Protein AF-A0A7R9L925-F1 (afdb_monomer_lite)

Sequence (155 aa):
MRMCCRTGPPLPPLAHVMSVWTVFVYLVMNAVIDGSTSARLPDIYWNSSNPIFRIDNTDHIIDVNRGNVAYEYDQVNIVCPMYSKGTREDDIETFIIYNVSKEEYDSCRITNSATARTIAVCDKPFLNRYYTITFRPFTPQPGGLEFSGPVLMMK

pLDDT: mean 77.27, std 14.87, range [27.67, 94.19]

Radius of gyration: 23.78 Å; chains: 1; bounding box: 39×44×71 Å

Secondary structure (DSSP, 8-state):
-------------------HHHHHHHHHHHHS-------PPPPEE-STT-GGG-TTSSTTEEE-STTPPTT---EEEEEPP---TT--GGG---EEEEE--HHHHHHT--S-TTTPEEEEEE--TTS--EEEEE--SS-SSTT-----SSEEE--

Structure (mmCIF, N/CA/C/O backbone):
data_AF-A0A7R9L925-F1
#
_entry.id   AF-A0A7R9L925-F1
#
loop_
_atom_site.group_PDB
_atom_site.id
_atom_site.type_symbol
_atom_site.label_atom_id
_atom_site.label_alt_id
_atom_site.label_comp_id
_atom_site.label_asym_id
_atom_site.label_entity_id
_atom_site.label_seq_id
_atom_site.pdbx_PDB_ins_code
_atom_site.Cartn_x
_atom_site.Cartn_y
_atom_site.Cartn_z
_atom_site.occupancy
_atom_site.B_iso_or_equiv
_atom_site.auth_seq_id
_atom_site.auth_comp_id
_atom_site.auth_asym_id
_atom_site.auth_atom_id
_atom_site.pdbx_PDB_model_num
ATOM 1 N N . MET A 1 1 ? -5.059 -18.447 -16.605 1.00 30.66 1 MET A N 1
ATOM 2 C CA . MET A 1 1 ? -6.356 -18.846 -16.011 1.00 30.66 1 MET A CA 1
ATOM 3 C C . MET A 1 1 ? -7.154 -19.600 -17.071 1.00 30.66 1 MET A C 1
ATOM 5 O O . MET A 1 1 ? -7.140 -19.167 -18.215 1.00 30.66 1 MET A O 1
ATOM 9 N N . ARG A 1 2 ? -7.720 -20.773 -16.755 1.00 27.67 2 ARG A N 1
ATOM 10 C CA . ARG A 1 2 ? -8.377 -21.670 -17.730 1.00 27.67 2 ARG A CA 1
ATOM 11 C C . ARG A 1 2 ? -9.902 -21.534 -17.652 1.00 27.67 2 ARG A C 1
ATOM 13 O O . ARG A 1 2 ? -10.440 -21.608 -16.555 1.00 27.67 2 ARG A O 1
ATOM 20 N N . MET A 1 3 ? -10.572 -21.466 -18.805 1.00 27.98 3 MET A N 1
ATOM 21 C CA . MET A 1 3 ? -12.010 -21.737 -18.966 1.00 27.98 3 MET A CA 1
ATOM 22 C C . MET A 1 3 ? -12.289 -22.448 -20.308 1.00 27.98 3 MET A C 1
ATOM 24 O O . MET A 1 3 ? -11.639 -22.173 -21.312 1.00 27.98 3 MET A O 1
ATOM 28 N N . CYS A 1 4 ? -13.272 -23.355 -20.301 1.00 34.81 4 CYS A N 1
ATOM 29 C CA . CYS A 1 4 ? -13.921 -24.057 -21.430 1.00 34.81 4 CYS A CA 1
ATOM 30 C C . CYS A 1 4 ? -15.406 -24.275 -21.014 1.00 34.81 4 CYS A C 1
ATOM 32 O O . CYS A 1 4 ? -15.652 -24.288 -19.811 1.00 34.81 4 CYS A O 1
ATOM 34 N N . CYS A 1 5 ? -16.461 -24.465 -21.826 1.00 38.59 5 CYS A N 1
ATOM 35 C CA . CYS A 1 5 ? -16.698 -24.795 -23.248 1.00 38.59 5 CYS A CA 1
ATOM 36 C C . CYS A 1 5 ? -18.174 -24.396 -23.604 1.00 38.59 5 CYS A C 1
ATOM 38 O O . CYS A 1 5 ? -18.999 -24.352 -22.693 1.00 38.59 5 CYS A O 1
ATOM 40 N N . ARG A 1 6 ? -18.568 -24.043 -24.846 1.00 38.66 6 ARG A N 1
ATOM 41 C CA . ARG A 1 6 ? -19.178 -24.911 -25.902 1.00 38.66 6 ARG A CA 1
ATOM 42 C C . ARG A 1 6 ? -19.262 -24.137 -27.239 1.00 38.66 6 ARG A C 1
ATOM 44 O O . ARG A 1 6 ? -19.717 -23.001 -27.237 1.00 38.66 6 ARG A O 1
ATOM 51 N N . THR A 1 7 ? -18.652 -24.608 -28.333 1.00 45.25 7 THR A N 1
ATOM 52 C CA . THR A 1 7 ? -19.172 -25.421 -29.472 1.00 45.25 7 THR A CA 1
ATOM 53 C C . THR A 1 7 ? -20.344 -24.839 -30.284 1.00 45.25 7 THR A C 1
ATOM 55 O O . THR A 1 7 ? -21.496 -24.939 -29.867 1.00 45.25 7 THR A O 1
ATOM 58 N N . GLY A 1 8 ? -20.039 -24.378 -31.505 1.00 52.03 8 GLY A N 1
ATOM 59 C CA . GLY A 1 8 ? -20.957 -24.231 -32.645 1.00 52.03 8 GLY A CA 1
ATOM 60 C C . GLY A 1 8 ? -20.324 -24.841 -33.921 1.00 52.03 8 GLY A C 1
ATOM 61 O O . GLY A 1 8 ? -19.096 -24.924 -33.978 1.00 52.03 8 GLY A O 1
ATOM 62 N N . PRO A 1 9 ? -21.120 -25.337 -34.891 1.00 60.16 9 PRO A N 1
ATOM 63 C CA . PRO A 1 9 ? -20.674 -26.193 -36.004 1.00 60.16 9 PRO A CA 1
ATOM 64 C C . PRO A 1 9 ? -20.025 -25.429 -37.186 1.00 60.16 9 PRO A C 1
ATOM 66 O O . PRO A 1 9 ? -20.102 -24.201 -37.235 1.00 60.16 9 PRO A O 1
ATOM 69 N N . PRO A 1 10 ? -19.372 -26.144 -38.132 1.00 57.78 10 PRO A N 1
ATOM 70 C CA . PRO A 1 10 ? -18.418 -25.577 -39.083 1.00 57.78 10 PRO A CA 1
AT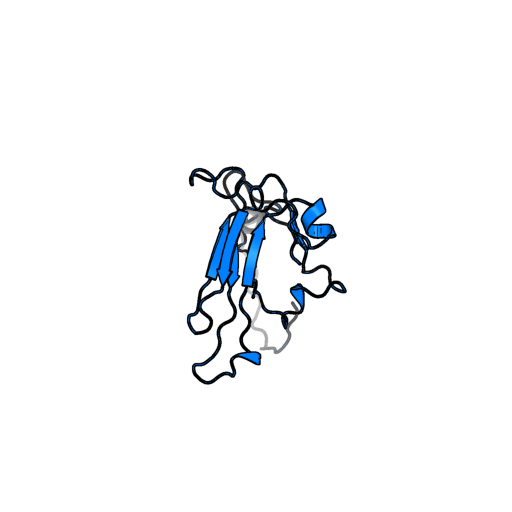OM 71 C C . PRO A 1 10 ? -19.082 -25.100 -40.383 1.00 57.78 10 PRO A C 1
ATOM 73 O O . PRO A 1 10 ? -20.044 -25.699 -40.862 1.00 57.78 10 PRO A O 1
ATOM 76 N N . LEU A 1 11 ? -18.514 -24.062 -40.996 1.00 52.12 11 LEU A N 1
ATOM 77 C CA . LEU A 1 11 ? -18.812 -23.620 -42.363 1.00 52.12 11 LEU A CA 1
ATOM 78 C C . LEU A 1 11 ? -17.507 -23.591 -43.194 1.00 52.12 11 LEU A C 1
ATOM 80 O O . LEU A 1 11 ? -16.423 -23.532 -42.612 1.00 52.12 11 LEU A O 1
ATOM 84 N N . PRO A 1 12 ? -17.603 -23.742 -44.529 1.00 54.75 12 PRO A N 1
ATOM 85 C CA . PRO A 1 12 ? -16.607 -24.412 -45.372 1.00 54.75 12 PRO A CA 1
ATOM 86 C C . PRO A 1 12 ? -15.330 -23.598 -45.646 1.00 54.75 12 PRO A C 1
ATOM 88 O O . PRO A 1 12 ? -15.308 -22.382 -45.448 1.00 54.75 12 PRO A O 1
ATOM 91 N N . PRO A 1 13 ? -14.258 -24.255 -46.138 1.00 49.44 13 PRO A N 1
ATOM 92 C CA . PRO A 1 13 ? -12.956 -23.635 -46.310 1.00 49.44 13 PRO A CA 1
ATOM 93 C C . PRO A 1 13 ? -12.914 -22.841 -47.618 1.00 49.44 13 PRO A C 1
ATOM 95 O O . PRO A 1 13 ? -12.964 -23.412 -48.704 1.00 49.44 13 PRO A O 1
ATOM 98 N N . LEU A 1 14 ? -12.751 -21.523 -47.526 1.00 51.59 14 LEU A N 1
ATOM 99 C CA . LEU A 1 14 ? -12.213 -20.721 -48.626 1.00 51.59 14 LEU A CA 1
ATOM 100 C C . LEU A 1 14 ? -10.725 -20.465 -48.362 1.00 51.59 14 LEU A C 1
ATOM 102 O O . LEU A 1 14 ? -10.307 -19.407 -47.905 1.00 51.59 14 LEU A O 1
ATOM 106 N N . ALA A 1 15 ? -9.927 -21.493 -48.633 1.00 48.19 15 ALA A N 1
ATOM 107 C CA . ALA A 1 15 ? -8.529 -21.347 -49.025 1.00 48.19 15 ALA A CA 1
ATOM 108 C C . ALA A 1 15 ? -8.468 -20.684 -50.413 1.00 48.19 15 ALA A C 1
ATOM 110 O O . ALA A 1 15 ? -9.271 -21.023 -51.272 1.00 48.19 15 ALA A O 1
ATOM 111 N N . HIS A 1 16 ? -7.539 -19.819 -50.801 1.00 56.69 16 HIS A N 1
ATOM 112 C CA . HIS A 1 16 ? -6.475 -19.053 -50.162 1.00 56.69 16 HIS A CA 1
ATOM 113 C C . HIS A 1 16 ? -5.980 -18.121 -51.278 1.00 56.69 16 HIS A C 1
ATOM 115 O O . HIS A 1 16 ? -5.634 -18.630 -52.336 1.00 56.69 16 HIS A O 1
ATOM 121 N N . VAL A 1 17 ? -5.836 -16.816 -51.043 1.00 53.19 17 VAL A N 1
ATOM 122 C CA . VAL A 1 17 ? -4.677 -16.073 -51.581 1.00 53.19 17 VAL A CA 1
ATOM 123 C C . VAL A 1 17 ? -4.263 -15.036 -50.539 1.00 53.19 17 VAL A C 1
ATOM 125 O O . VAL A 1 17 ? -4.282 -13.829 -50.761 1.00 53.19 17 VAL A O 1
ATOM 128 N N . MET A 1 18 ? -3.912 -15.516 -49.348 1.00 57.06 18 MET A N 1
ATOM 129 C CA . MET A 1 18 ? -3.178 -14.686 -48.401 1.00 57.06 18 MET A CA 1
ATOM 130 C C . MET A 1 18 ? -1.733 -14.691 -48.877 1.00 57.06 18 MET A C 1
ATOM 132 O O . MET A 1 18 ? -0.989 -15.637 -48.631 1.00 57.06 18 MET A O 1
ATOM 136 N N . SER A 1 19 ? -1.388 -13.664 -49.658 1.00 69.25 19 SER A N 1
ATOM 137 C CA . SER A 1 19 ? -0.021 -13.357 -50.077 1.00 69.25 19 SER A CA 1
ATOM 138 C C . SER A 1 19 ? 0.942 -13.629 -48.921 1.00 69.25 19 SER A C 1
ATOM 140 O O . SER A 1 19 ? 0.657 -13.240 -47.786 1.00 69.25 19 SER A O 1
ATOM 142 N N . VAL A 1 20 ? 2.089 -14.259 -49.193 1.00 69.94 20 VAL A N 1
ATOM 143 C CA . VAL A 1 20 ? 3.165 -14.477 -48.205 1.00 69.94 20 VAL A CA 1
ATOM 144 C C . VAL A 1 20 ? 3.473 -13.182 -47.446 1.00 69.94 20 VAL A C 1
ATOM 146 O O . VAL A 1 20 ? 3.775 -13.218 -46.261 1.00 69.94 20 VAL A O 1
ATOM 149 N N . TRP A 1 21 ? 3.278 -12.032 -48.098 1.00 68.44 21 TRP A N 1
ATOM 150 C CA . TRP A 1 21 ? 3.390 -10.703 -47.511 1.00 68.44 21 TRP A CA 1
ATOM 151 C C . TRP A 1 21 ? 2.368 -10.426 -46.402 1.00 68.44 21 TRP A C 1
ATOM 153 O O . TRP A 1 21 ? 2.731 -9.893 -45.366 1.00 68.44 21 TRP A O 1
ATOM 163 N N . THR A 1 22 ? 1.107 -10.831 -46.561 1.00 73.19 22 THR A N 1
ATOM 164 C CA . THR A 1 22 ? 0.081 -10.686 -45.510 1.00 73.19 22 THR A CA 1
ATOM 165 C C . THR A 1 22 ? 0.356 -11.584 -44.308 1.00 73.19 22 THR A C 1
ATOM 167 O O . THR A 1 22 ? 0.199 -11.139 -43.177 1.00 73.19 22 THR A O 1
ATOM 170 N N . VAL A 1 23 ? 0.835 -12.812 -44.535 1.00 75.81 23 VAL A N 1
ATOM 171 C CA . VAL A 1 23 ? 1.238 -13.724 -43.453 1.00 75.81 23 VAL A CA 1
ATOM 172 C C . VAL A 1 23 ? 2.493 -13.201 -42.756 1.00 75.81 23 VAL A C 1
ATOM 174 O O . VAL A 1 23 ? 2.555 -13.202 -41.534 1.00 75.81 23 VAL A O 1
ATOM 177 N N . PHE A 1 24 ? 3.463 -12.689 -43.515 1.00 75.62 24 PHE A N 1
ATOM 178 C CA . PHE A 1 24 ? 4.683 -12.095 -42.981 1.00 75.62 24 PHE A CA 1
ATOM 179 C C . PHE A 1 24 ? 4.388 -10.826 -42.176 1.00 75.62 24 PHE A C 1
ATOM 181 O O . PHE A 1 24 ? 4.837 -10.716 -41.045 1.00 75.62 24 PHE A O 1
ATOM 188 N N . VAL A 1 25 ? 3.569 -9.908 -42.697 1.00 77.44 25 VAL A N 1
ATOM 189 C CA . VAL A 1 25 ? 3.139 -8.701 -41.973 1.00 77.44 25 VAL A CA 1
ATOM 190 C C . VAL A 1 25 ? 2.354 -9.070 -40.718 1.00 77.44 25 VAL A C 1
ATOM 192 O O . VAL A 1 25 ? 2.588 -8.471 -39.675 1.00 77.44 25 VAL A O 1
ATOM 195 N N . TYR A 1 26 ? 1.482 -10.080 -40.775 1.00 75.25 26 TYR A N 1
ATOM 196 C CA . TYR A 1 26 ? 0.759 -10.563 -39.599 1.00 75.25 26 TYR A CA 1
ATOM 197 C C . TYR A 1 26 ? 1.703 -11.178 -38.553 1.00 75.25 26 TYR A C 1
ATOM 199 O O . TYR A 1 26 ? 1.572 -10.895 -37.365 1.00 75.25 26 TYR A O 1
ATOM 207 N N . LEU A 1 27 ? 2.692 -11.974 -38.971 1.00 71.12 27 LEU A N 1
ATOM 208 C CA . LEU A 1 27 ? 3.713 -12.537 -38.079 1.00 71.12 27 LEU A CA 1
ATOM 209 C C . LEU A 1 27 ? 4.597 -11.445 -37.460 1.00 71.12 27 LEU A C 1
ATOM 211 O O . LEU A 1 27 ? 4.869 -11.497 -36.265 1.00 71.12 27 LEU A O 1
ATOM 215 N N . VAL A 1 28 ? 4.984 -10.430 -38.237 1.00 71.88 28 VAL A N 1
ATOM 216 C CA . VAL A 1 28 ? 5.758 -9.281 -37.749 1.00 71.88 28 VAL A CA 1
ATOM 217 C C . VAL A 1 28 ? 4.923 -8.429 -36.787 1.00 71.88 28 VAL A C 1
ATOM 219 O O . VAL A 1 28 ? 5.425 -8.069 -35.732 1.00 71.88 28 VAL A O 1
ATOM 222 N N . MET A 1 29 ? 3.641 -8.166 -37.071 1.00 64.88 29 MET A N 1
ATOM 223 C CA . MET A 1 29 ? 2.759 -7.436 -36.145 1.00 64.88 29 MET A CA 1
ATOM 224 C C . MET A 1 29 ? 2.601 -8.157 -34.802 1.00 64.88 29 MET A C 1
ATOM 226 O O . MET A 1 29 ? 2.657 -7.503 -33.768 1.00 64.88 29 MET A O 1
ATOM 230 N N . ASN A 1 30 ? 2.448 -9.488 -34.797 1.00 64.50 30 ASN A N 1
ATOM 231 C CA . ASN A 1 30 ? 2.364 -10.259 -33.549 1.00 64.50 30 ASN A CA 1
ATOM 232 C C . ASN A 1 30 ? 3.707 -10.336 -32.801 1.00 64.50 30 ASN A C 1
ATOM 234 O O . ASN A 1 30 ? 3.704 -10.472 -31.583 1.00 64.50 30 ASN A O 1
ATOM 238 N N . ALA A 1 31 ? 4.841 -10.225 -33.499 1.00 61.25 31 ALA A N 1
ATOM 239 C CA . ALA A 1 31 ? 6.168 -10.191 -32.880 1.00 61.25 31 ALA A CA 1
ATOM 240 C C . ALA A 1 31 ? 6.541 -8.818 -32.284 1.00 61.25 31 ALA A C 1
ATOM 242 O O . ALA A 1 31 ? 7.527 -8.724 -31.564 1.00 61.25 31 ALA A O 1
ATOM 243 N N . VAL A 1 32 ? 5.783 -7.754 -32.586 1.00 56.47 32 VAL A N 1
ATOM 244 C CA . VAL A 1 32 ? 6.064 -6.374 -32.135 1.00 56.47 32 VAL A CA 1
ATOM 245 C C . VAL A 1 32 ? 5.266 -5.988 -30.878 1.00 56.47 32 VAL A C 1
ATOM 247 O O . VAL A 1 32 ? 5.513 -4.937 -30.294 1.00 56.47 32 VAL A O 1
ATOM 250 N N . ILE A 1 33 ? 4.350 -6.835 -30.398 1.00 55.34 33 ILE A N 1
ATOM 251 C CA . ILE A 1 33 ? 3.612 -6.587 -29.149 1.00 55.34 33 ILE A CA 1
ATOM 252 C C . ILE A 1 33 ? 4.369 -7.200 -27.961 1.00 55.34 33 ILE A C 1
ATOM 254 O O . ILE A 1 33 ? 3.837 -8.042 -27.244 1.00 55.34 33 ILE A O 1
ATOM 258 N N . ASP A 1 34 ? 5.608 -6.766 -27.729 1.00 55.00 34 ASP A N 1
ATOM 259 C CA . ASP A 1 34 ? 6.149 -6.769 -26.366 1.00 55.00 34 ASP A CA 1
ATOM 260 C C . ASP A 1 34 ? 5.649 -5.481 -25.714 1.00 55.00 34 ASP A C 1
ATOM 262 O O . ASP A 1 34 ? 6.268 -4.418 -25.765 1.00 55.00 34 ASP A O 1
ATOM 266 N N . GLY A 1 35 ? 4.420 -5.553 -25.205 1.00 52.03 35 GLY A N 1
ATOM 267 C CA . GLY A 1 35 ? 3.839 -4.473 -24.430 1.00 52.03 35 GLY A CA 1
ATOM 268 C C . GLY A 1 35 ? 4.596 -4.355 -23.116 1.00 52.03 35 GLY A C 1
ATOM 269 O O . GLY A 1 35 ? 4.357 -5.142 -22.203 1.00 52.03 35 GLY A O 1
ATOM 270 N N . SER A 1 36 ? 5.470 -3.356 -22.996 1.00 56.56 36 SER A N 1
ATOM 271 C CA . SER A 1 36 ? 5.870 -2.823 -21.698 1.00 56.56 36 SER A CA 1
ATOM 272 C C . SER A 1 36 ? 4.629 -2.200 -21.065 1.00 56.56 36 SER A C 1
ATOM 274 O O . SER A 1 36 ? 4.297 -1.035 -21.275 1.00 56.56 36 SER A O 1
ATOM 276 N N . THR A 1 37 ? 3.853 -3.022 -20.369 1.00 55.34 37 THR A N 1
ATOM 277 C CA . THR A 1 37 ? 2.800 -2.522 -19.503 1.00 55.34 37 THR A CA 1
ATOM 278 C C . THR A 1 37 ? 3.476 -2.103 -18.212 1.00 55.34 37 THR A C 1
ATOM 280 O O . THR A 1 37 ? 3.832 -2.976 -17.423 1.00 55.34 37 THR A O 1
ATOM 283 N N . SER A 1 38 ? 3.622 -0.796 -17.974 1.00 56.19 38 SER A N 1
ATOM 284 C CA . SER A 1 38 ? 3.682 -0.279 -16.605 1.00 56.19 38 SER A CA 1
ATOM 285 C C . SER A 1 38 ? 2.462 -0.841 -15.873 1.00 56.19 38 SER A C 1
ATOM 287 O O . SER A 1 38 ? 1.318 -0.425 -16.089 1.00 56.19 38 SER A O 1
ATOM 289 N N . ALA A 1 39 ? 2.689 -1.910 -15.119 1.00 62.03 39 ALA A N 1
ATOM 290 C CA . ALA A 1 39 ? 1.630 -2.669 -14.499 1.00 62.03 39 ALA A CA 1
ATOM 291 C C . ALA A 1 39 ? 1.301 -1.972 -13.184 1.00 62.03 39 ALA A C 1
ATOM 293 O O . ALA A 1 39 ? 2.118 -1.907 -12.268 1.00 62.03 39 ALA A O 1
ATOM 294 N N . ARG A 1 40 ? 0.083 -1.433 -13.068 1.00 70.88 40 ARG A N 1
ATOM 295 C CA . ARG A 1 40 ? -0.428 -1.083 -11.741 1.00 70.88 40 ARG A CA 1
ATOM 296 C C . ARG A 1 40 ? -0.452 -2.352 -10.902 1.00 70.88 40 ARG A C 1
ATOM 298 O O . ARG A 1 40 ? -1.077 -3.339 -11.291 1.00 70.88 40 ARG A O 1
ATOM 305 N N . LEU A 1 41 ? 0.226 -2.300 -9.764 1.00 85.00 41 LEU A N 1
ATOM 306 C CA . LEU A 1 41 ? 0.200 -3.375 -8.789 1.00 85.00 41 LEU A CA 1
ATOM 307 C C . LEU A 1 41 ? -1.204 -3.456 -8.173 1.00 85.00 41 LEU A C 1
ATOM 309 O O . LEU A 1 41 ? -1.912 -2.443 -8.128 1.00 85.00 41 LEU A O 1
ATOM 313 N N . PRO A 1 42 ? -1.632 -4.648 -7.724 1.00 87.25 42 PRO A N 1
ATOM 314 C CA . PRO A 1 42 ? -2.928 -4.810 -7.081 1.00 87.25 42 PRO A CA 1
ATOM 315 C C . PRO A 1 42 ? -3.033 -3.944 -5.823 1.00 87.25 42 PRO A C 1
ATOM 317 O O . PRO A 1 42 ? -2.051 -3.731 -5.111 1.00 87.25 42 PRO A O 1
ATOM 320 N N . ASP A 1 43 ? -4.244 -3.468 -5.543 1.00 91.12 43 ASP A N 1
ATOM 321 C CA . ASP A 1 43 ? -4.519 -2.670 -4.351 1.00 91.12 43 ASP A CA 1
ATOM 322 C C . ASP A 1 43 ? -4.313 -3.505 -3.075 1.00 91.12 43 ASP A C 1
ATOM 324 O O . ASP A 1 43 ? -4.767 -4.647 -2.966 1.00 91.12 43 ASP A O 1
ATOM 328 N N . ILE A 1 44 ? -3.643 -2.912 -2.088 1.00 91.62 44 ILE A N 1
ATOM 329 C CA . ILE A 1 44 ? -3.300 -3.547 -0.817 1.00 91.62 44 ILE A CA 1
ATOM 330 C C . ILE A 1 44 ? -4.269 -3.060 0.251 1.00 91.62 44 ILE A C 1
ATOM 332 O O . ILE A 1 44 ? -4.243 -1.897 0.655 1.00 91.62 44 ILE A O 1
ATOM 336 N N . TYR A 1 45 ? -5.108 -3.964 0.745 1.00 92.38 45 TYR A N 1
ATOM 337 C CA . TYR A 1 45 ? -6.029 -3.669 1.838 1.00 92.38 45 TYR A CA 1
ATOM 338 C C . TYR A 1 45 ? -5.327 -3.837 3.183 1.00 92.38 45 TYR A C 1
ATOM 340 O O . TYR A 1 45 ? -4.989 -4.956 3.568 1.00 92.38 45 TYR A O 1
ATOM 348 N N . TRP A 1 46 ? -5.144 -2.742 3.917 1.00 90.81 46 TRP A N 1
ATOM 349 C CA . TRP A 1 46 ? -4.427 -2.735 5.190 1.00 90.81 46 TRP A CA 1
ATOM 350 C C . TRP A 1 46 ? -5.357 -3.081 6.362 1.00 90.81 46 TRP A C 1
ATOM 352 O O . TRP A 1 46 ? -5.840 -2.204 7.072 1.00 90.81 46 TRP A O 1
ATOM 362 N N . ASN A 1 47 ? -5.662 -4.367 6.525 1.00 88.56 47 ASN A N 1
ATOM 363 C CA . ASN A 1 47 ? -6.488 -4.888 7.619 1.00 88.56 47 ASN A CA 1
ATOM 364 C C . ASN A 1 47 ? -5.908 -6.200 8.159 1.00 88.56 47 ASN A C 1
ATOM 366 O O . ASN A 1 47 ? -5.293 -6.953 7.401 1.00 88.56 47 ASN A O 1
ATOM 370 N N . SER A 1 48 ? -6.145 -6.495 9.440 1.00 87.06 48 SER A N 1
ATOM 371 C CA . SER A 1 48 ? -5.599 -7.700 10.094 1.00 87.06 48 SER A CA 1
ATOM 372 C C . SER A 1 48 ? -6.130 -9.013 9.505 1.00 87.06 48 SER A C 1
ATOM 374 O O . SER A 1 48 ? -5.481 -10.056 9.579 1.00 87.06 48 SER A O 1
ATOM 376 N N . SER A 1 49 ? -7.316 -8.962 8.895 1.00 87.06 49 SER A N 1
ATOM 377 C CA . SER A 1 49 ? -7.983 -10.115 8.291 1.00 87.06 49 SER A CA 1
ATOM 378 C C . SER A 1 49 ? -7.453 -10.454 6.893 1.00 87.06 49 SER A C 1
ATOM 380 O O . SER A 1 49 ? -7.816 -11.496 6.342 1.00 87.06 49 SER A O 1
ATOM 382 N N . ASN A 1 50 ? -6.596 -9.611 6.304 1.00 86.56 50 ASN A N 1
ATOM 383 C CA . ASN A 1 50 ? -6.067 -9.824 4.965 1.00 86.56 50 ASN A CA 1
ATOM 384 C C . ASN A 1 50 ? -4.996 -10.931 4.982 1.00 86.56 50 ASN A C 1
ATOM 386 O O . ASN A 1 50 ? -3.990 -10.794 5.684 1.00 86.56 50 ASN A O 1
ATOM 390 N N . PRO A 1 51 ? -5.154 -12.013 4.192 1.00 85.50 51 PRO A N 1
ATOM 391 C CA . PRO A 1 51 ? -4.184 -13.102 4.152 1.00 85.50 51 PRO A CA 1
ATOM 392 C C . PRO A 1 51 ? -2.790 -12.677 3.672 1.00 85.50 51 PRO A C 1
ATOM 394 O O . PRO A 1 51 ? -1.834 -13.376 3.992 1.00 85.50 51 PRO A O 1
ATOM 397 N N . ILE A 1 52 ? -2.653 -11.538 2.976 1.00 84.31 52 ILE A N 1
ATOM 398 C CA . ILE A 1 52 ? -1.356 -11.033 2.496 1.00 84.31 52 ILE A CA 1
ATOM 399 C C . ILE A 1 52 ? -0.336 -10.861 3.628 1.00 84.31 52 ILE A C 1
ATOM 401 O O . ILE A 1 52 ? 0.848 -11.080 3.414 1.00 84.31 52 ILE A O 1
ATOM 405 N N . PHE A 1 53 ? -0.791 -10.513 4.837 1.00 82.50 53 PHE A N 1
ATOM 406 C CA . PHE A 1 53 ? 0.074 -10.280 5.997 1.00 82.50 53 PHE A CA 1
ATOM 407 C C . PHE A 1 53 ? 0.379 -11.553 6.788 1.00 82.50 53 PHE A C 1
ATOM 409 O O . PHE A 1 53 ? 1.057 -11.504 7.816 1.00 82.50 53 PHE A O 1
ATOM 416 N N . ARG A 1 54 ? -0.121 -12.712 6.350 1.00 81.81 54 ARG A N 1
ATOM 417 C CA . ARG A 1 54 ? 0.208 -13.965 7.016 1.00 81.81 54 ARG A CA 1
ATOM 418 C C . ARG A 1 54 ? 1.596 -14.438 6.582 1.00 81.81 54 ARG A C 1
ATOM 420 O O . ARG A 1 54 ? 1.884 -14.590 5.399 1.00 81.81 54 ARG A O 1
ATOM 427 N N . ILE A 1 55 ? 2.447 -14.690 7.575 1.00 75.00 55 ILE A N 1
ATOM 428 C CA . ILE A 1 55 ? 3.869 -15.041 7.409 1.00 75.00 55 ILE A CA 1
ATOM 429 C C . ILE A 1 55 ? 4.055 -16.419 6.740 1.00 75.00 55 ILE A C 1
ATOM 431 O O . ILE A 1 55 ? 5.130 -16.727 6.232 1.00 75.00 55 ILE A O 1
ATOM 435 N N . ASP A 1 56 ? 3.018 -17.260 6.724 1.00 76.50 56 ASP A N 1
ATOM 436 C CA . ASP A 1 56 ? 3.009 -18.547 6.019 1.00 76.50 56 ASP A CA 1
ATOM 437 C C . ASP A 1 56 ? 2.977 -18.398 4.487 1.00 76.50 56 ASP A C 1
ATOM 439 O O . ASP A 1 56 ? 3.324 -19.346 3.783 1.00 76.50 56 ASP A O 1
ATOM 443 N N . ASN A 1 57 ? 2.611 -17.219 3.971 1.00 76.75 57 ASN A N 1
ATOM 444 C CA . ASN A 1 57 ? 2.575 -16.914 2.543 1.00 76.75 57 ASN A CA 1
ATOM 445 C C . ASN A 1 57 ? 3.674 -15.916 2.153 1.00 76.75 57 ASN A C 1
ATOM 447 O O . ASN A 1 57 ? 4.127 -15.115 2.965 1.00 76.75 57 ASN A O 1
ATOM 451 N N . THR A 1 58 ? 4.086 -15.926 0.884 1.00 79.31 58 THR A N 1
ATOM 452 C CA . THR A 1 58 ? 5.097 -15.001 0.333 1.00 79.31 58 THR A CA 1
ATOM 453 C C . THR A 1 58 ? 4.519 -13.668 -0.144 1.00 79.31 58 THR A C 1
ATOM 455 O O . THR A 1 58 ? 5.264 -12.817 -0.618 1.00 79.31 58 THR A O 1
ATOM 458 N N . ASP A 1 59 ? 3.206 -13.467 -0.021 1.00 79.25 59 ASP A N 1
ATOM 459 C CA . ASP A 1 59 ? 2.498 -12.338 -0.641 1.00 79.25 59 ASP A CA 1
ATOM 460 C C . ASP A 1 59 ? 2.759 -10.990 0.061 1.00 79.25 59 ASP A C 1
ATOM 462 O O . ASP A 1 59 ? 2.515 -9.931 -0.514 1.00 79.25 59 ASP A O 1
ATOM 466 N N . HIS A 1 60 ? 3.321 -11.008 1.275 1.00 80.81 60 HIS A N 1
ATOM 467 C CA . HIS A 1 60 ? 3.810 -9.815 1.978 1.00 80.81 60 HIS A CA 1
ATOM 468 C C . HIS A 1 60 ? 5.087 -9.216 1.353 1.00 80.81 60 HIS A C 1
ATOM 470 O O . HIS A 1 60 ? 5.541 -8.147 1.777 1.00 80.81 60 HIS A O 1
ATOM 476 N N . ILE A 1 61 ? 5.673 -9.894 0.359 1.00 84.69 61 ILE A N 1
ATOM 477 C CA . ILE A 1 61 ? 6.834 -9.451 -0.409 1.00 84.69 61 ILE A CA 1
ATOM 478 C C . ILE A 1 61 ? 6.383 -9.229 -1.852 1.00 84.69 61 ILE A C 1
ATOM 480 O O . ILE A 1 61 ? 5.986 -10.164 -2.543 1.00 84.69 61 ILE A O 1
ATOM 484 N N . ILE A 1 62 ? 6.466 -7.985 -2.318 1.00 85.69 62 ILE A N 1
ATOM 485 C CA . ILE A 1 62 ? 6.092 -7.610 -3.682 1.00 85.69 62 ILE A CA 1
ATOM 486 C C . ILE A 1 62 ? 7.325 -7.102 -4.408 1.00 85.69 62 ILE A C 1
ATOM 488 O O . ILE A 1 62 ? 7.968 -6.139 -3.988 1.00 85.69 62 ILE A O 1
ATOM 492 N N . ASP A 1 63 ? 7.636 -7.734 -5.529 1.00 85.69 63 ASP A N 1
ATOM 493 C CA . ASP A 1 63 ? 8.647 -7.231 -6.441 1.00 85.69 63 ASP A CA 1
ATOM 494 C C . ASP A 1 63 ? 8.091 -6.093 -7.294 1.00 85.69 63 ASP A C 1
ATOM 496 O O . ASP A 1 63 ? 7.033 -6.221 -7.909 1.00 85.69 63 ASP A O 1
ATOM 500 N N . VAL A 1 64 ? 8.831 -4.991 -7.349 1.00 85.94 64 VAL A N 1
ATOM 501 C CA . VAL A 1 64 ? 8.433 -3.753 -8.020 1.00 85.94 64 VAL A CA 1
ATOM 502 C C . VAL A 1 64 ? 9.399 -3.411 -9.148 1.00 85.94 64 VAL A C 1
ATOM 504 O O . VAL A 1 64 ? 10.586 -3.739 -9.103 1.00 85.94 64 VAL A O 1
ATOM 507 N N . ASN A 1 65 ? 8.887 -2.719 -10.161 1.00 81.38 65 ASN A N 1
ATOM 508 C CA . ASN A 1 65 ? 9.597 -2.295 -11.364 1.00 81.38 65 ASN A CA 1
ATOM 509 C C . ASN A 1 65 ? 10.222 -3.463 -12.155 1.00 81.38 65 ASN A C 1
ATOM 511 O O . ASN A 1 65 ? 11.290 -3.320 -12.759 1.00 81.38 65 ASN A O 1
ATOM 515 N N . ARG A 1 66 ? 9.583 -4.643 -12.161 1.00 78.38 66 ARG A N 1
ATOM 516 C CA . ARG A 1 66 ? 10.077 -5.818 -12.900 1.00 78.38 66 ARG A CA 1
ATOM 517 C C . ARG A 1 66 ? 9.800 -5.685 -14.398 1.00 78.38 66 ARG A C 1
ATOM 519 O O . ARG A 1 66 ? 8.705 -5.981 -14.857 1.00 78.38 66 ARG A O 1
ATOM 526 N N . GLY A 1 67 ? 10.835 -5.332 -15.161 1.00 71.62 67 GLY A N 1
ATOM 527 C CA . GLY A 1 67 ? 10.759 -5.264 -16.626 1.00 71.62 67 GLY A CA 1
ATOM 528 C C . GLY A 1 67 ? 10.215 -3.943 -17.171 1.00 71.62 67 GLY A C 1
ATOM 529 O O . GLY A 1 67 ? 9.920 -3.857 -18.360 1.00 71.62 67 GLY A O 1
ATOM 530 N N . ASN A 1 68 ? 10.117 -2.914 -16.327 1.00 75.81 68 ASN A N 1
ATOM 531 C CA . ASN A 1 68 ? 9.717 -1.581 -16.759 1.00 75.81 68 ASN A CA 1
ATOM 532 C C . ASN A 1 68 ? 10.813 -0.927 -17.607 1.00 75.81 68 ASN A C 1
ATOM 534 O O . ASN A 1 68 ? 12.011 -1.094 -17.352 1.00 75.81 68 ASN A O 1
ATOM 538 N N . VAL A 1 69 ? 10.401 -0.139 -18.598 1.00 76.06 69 VAL A N 1
ATOM 539 C CA . VAL A 1 69 ? 11.318 0.723 -19.351 1.00 76.06 69 VAL A CA 1
ATOM 540 C C . VAL A 1 69 ? 11.752 1.918 -18.497 1.00 76.06 69 VAL A C 1
ATOM 542 O O . VAL A 1 69 ? 11.124 2.264 -17.494 1.00 76.06 69 VAL A O 1
ATOM 545 N N . ALA A 1 70 ? 12.845 2.576 -18.891 1.00 69.81 70 ALA A N 1
ATOM 546 C CA . ALA A 1 70 ? 13.277 3.804 -18.231 1.00 69.81 70 ALA A CA 1
ATOM 547 C C . ALA A 1 70 ? 12.117 4.819 -18.186 1.00 69.81 70 ALA A C 1
ATOM 549 O O . ALA A 1 70 ? 11.446 5.029 -19.194 1.00 69.81 70 ALA A O 1
ATOM 550 N N . TYR A 1 71 ? 11.912 5.452 -17.025 1.00 74.19 71 TYR A N 1
ATOM 551 C CA . TYR A 1 71 ? 10.827 6.406 -16.732 1.00 74.19 71 TYR A CA 1
ATOM 552 C C . TYR A 1 71 ? 9.421 5.817 -16.518 1.00 74.19 71 TYR A C 1
ATOM 554 O O . TYR A 1 71 ? 8.506 6.584 -16.213 1.00 74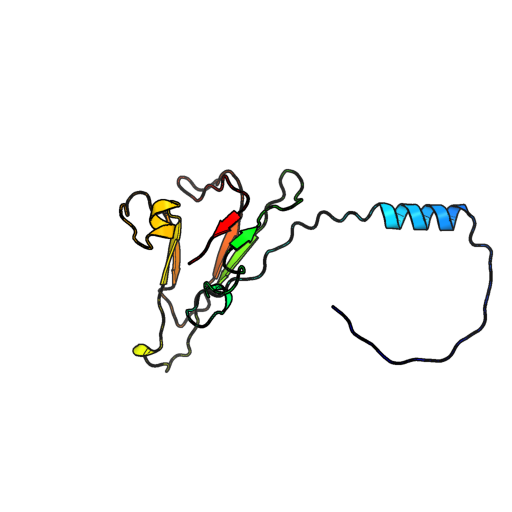.19 71 TYR A O 1
ATOM 562 N N . GLU A 1 72 ? 9.246 4.494 -16.576 1.00 81.75 72 GLU A N 1
ATOM 563 C CA . GLU A 1 72 ? 8.031 3.823 -16.102 1.00 81.75 72 GLU A CA 1
ATOM 564 C C . GLU A 1 72 ? 8.227 3.279 -14.686 1.00 81.75 72 GLU A C 1
ATOM 566 O O . GLU A 1 72 ? 9.155 2.520 -14.404 1.00 81.75 72 GLU A O 1
ATOM 571 N N . TYR A 1 73 ? 7.335 3.673 -13.780 1.00 86.06 73 TYR A N 1
ATOM 572 C CA . TYR A 1 73 ? 7.394 3.287 -12.374 1.00 86.06 73 TYR A CA 1
ATOM 573 C C . TYR A 1 73 ? 6.090 2.632 -11.963 1.00 86.06 73 TYR A C 1
ATOM 575 O O . TYR A 1 73 ? 5.010 3.157 -12.249 1.00 86.06 73 TYR A O 1
ATOM 583 N N . ASP A 1 74 ? 6.198 1.532 -11.232 1.00 88.12 74 ASP A N 1
ATOM 584 C CA . ASP A 1 74 ? 5.032 0.867 -10.682 1.00 88.12 74 ASP A CA 1
ATOM 585 C C . ASP A 1 74 ? 4.376 1.734 -9.610 1.00 88.12 74 ASP A C 1
ATOM 587 O O . ASP A 1 74 ? 5.007 2.543 -8.911 1.00 88.12 74 ASP A O 1
ATOM 591 N N . GLN A 1 75 ? 3.068 1.556 -9.489 1.00 88.38 75 GLN A N 1
ATOM 592 C CA . GLN A 1 75 ? 2.251 2.221 -8.491 1.00 88.38 75 GLN A CA 1
ATOM 593 C C . GLN A 1 75 ? 1.416 1.192 -7.755 1.00 88.38 75 GLN A C 1
ATOM 595 O O . GLN A 1 75 ? 0.918 0.245 -8.364 1.00 88.38 75 GLN A O 1
ATOM 600 N N . VAL A 1 76 ? 1.233 1.422 -6.459 1.00 90.81 76 VAL A N 1
ATOM 601 C CA . VAL A 1 76 ? 0.371 0.611 -5.603 1.00 90.81 76 VAL A CA 1
ATOM 602 C C . VAL A 1 76 ? -0.506 1.512 -4.746 1.00 90.81 76 VAL A C 1
ATOM 604 O O . VAL A 1 76 ? -0.058 2.567 -4.290 1.00 90.81 76 VAL A O 1
ATOM 607 N N . ASN A 1 77 ? -1.754 1.107 -4.520 1.00 92.31 77 ASN A N 1
ATOM 608 C CA . ASN A 1 77 ? -2.640 1.793 -3.589 1.00 92.31 77 ASN A CA 1
ATOM 609 C C . ASN A 1 77 ? -2.708 1.022 -2.275 1.00 92.31 77 ASN A C 1
ATOM 611 O O . ASN A 1 77 ? -3.015 -0.166 -2.264 1.00 92.31 77 ASN A O 1
ATOM 615 N N . ILE A 1 78 ? -2.475 1.717 -1.167 1.00 92.75 78 ILE A N 1
ATOM 616 C CA . ILE A 1 78 ? -2.756 1.217 0.175 1.00 92.75 78 ILE A CA 1
ATOM 617 C C . ILE A 1 78 ? -4.140 1.711 0.572 1.00 92.75 78 ILE A C 1
ATOM 619 O O . ILE A 1 78 ? -4.356 2.918 0.686 1.00 92.75 78 ILE A O 1
ATOM 623 N N . VAL A 1 79 ? -5.071 0.791 0.790 1.00 93.75 79 VAL A N 1
ATOM 624 C CA . VAL A 1 79 ? -6.462 1.075 1.147 1.00 93.75 79 VAL A CA 1
ATOM 625 C C . VAL A 1 79 ? -6.641 0.886 2.652 1.00 93.75 79 VAL A C 1
ATOM 627 O O . VAL A 1 79 ? -6.387 -0.197 3.180 1.00 93.75 79 VAL A O 1
ATOM 630 N N . CYS A 1 80 ? -7.077 1.942 3.343 1.00 94.19 80 CYS A N 1
ATOM 631 C CA . CYS A 1 80 ? -7.397 1.886 4.768 1.00 94.19 80 CYS A CA 1
ATOM 632 C C . CYS A 1 80 ? -8.685 1.076 5.015 1.00 94.19 80 CYS A C 1
ATOM 634 O O . CYS A 1 80 ? -9.570 1.054 4.154 1.00 94.19 80 CYS A O 1
ATOM 636 N N . PRO A 1 81 ? -8.839 0.451 6.196 1.00 93.25 81 PRO A N 1
ATOM 637 C CA . PRO A 1 81 ? -10.057 -0.271 6.534 1.00 93.25 81 PRO A CA 1
ATOM 638 C C . PRO A 1 81 ? -11.229 0.710 6.693 1.00 93.25 81 PRO A C 1
ATOM 640 O O . PRO A 1 81 ? -11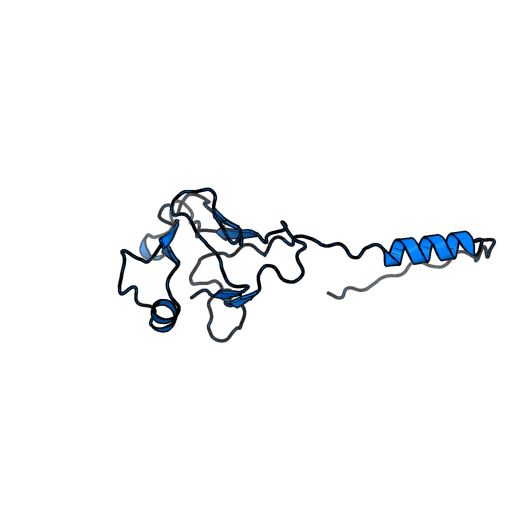.097 1.764 7.319 1.00 93.25 81 PRO A O 1
ATOM 643 N N . MET A 1 82 ? -12.377 0.360 6.108 1.00 92.56 82 MET A N 1
ATOM 644 C CA . MET A 1 82 ? -13.602 1.155 6.167 1.00 92.56 82 MET A CA 1
ATOM 645 C C . MET A 1 82 ? -14.694 0.377 6.900 1.00 92.56 82 MET A C 1
ATOM 647 O O . MET A 1 82 ? -15.039 -0.739 6.518 1.00 92.56 82 MET A O 1
ATOM 651 N N . TYR A 1 83 ? -15.285 1.015 7.904 1.00 91.62 83 TYR A N 1
ATOM 652 C CA . TYR A 1 83 ? -16.347 0.472 8.740 1.00 91.62 83 TYR A CA 1
ATOM 653 C C . TYR A 1 83 ? -17.626 1.309 8.617 1.00 91.62 83 TYR A C 1
ATOM 655 O O . TYR A 1 83 ? -17.604 2.508 8.320 1.00 91.62 83 TYR A O 1
ATOM 663 N N . SER A 1 84 ? -18.776 0.675 8.842 1.00 90.62 84 SER A N 1
ATOM 664 C CA . SER A 1 84 ? -20.077 1.348 8.849 1.00 90.62 84 SER A CA 1
ATOM 665 C C . SER A 1 84 ? -20.298 2.147 10.135 1.00 90.62 84 SER A C 1
ATOM 667 O O . SER A 1 84 ? -19.853 1.754 11.213 1.00 90.62 84 SER A O 1
ATOM 669 N N . LYS A 1 85 ? -21.049 3.251 10.048 1.00 85.25 85 LYS A N 1
ATOM 670 C CA . LYS A 1 85 ? -21.472 4.029 11.224 1.00 85.25 85 LYS A CA 1
ATOM 671 C C . LYS A 1 85 ? -22.442 3.180 12.058 1.00 85.25 85 LYS A C 1
ATOM 673 O O . LYS A 1 85 ? -23.607 3.062 11.697 1.00 85.25 85 LYS A O 1
ATOM 678 N N . GLY A 1 86 ? -21.940 2.552 13.120 1.00 86.75 86 GLY A N 1
ATOM 679 C CA . GLY A 1 86 ? -22.678 1.583 13.943 1.00 86.75 86 GLY A CA 1
ATOM 680 C C . GLY A 1 86 ? -21.859 0.349 14.337 1.00 86.75 86 GLY A C 1
ATOM 681 O O . GLY A 1 86 ? -22.283 -0.402 15.210 1.00 86.75 86 GLY A O 1
ATOM 682 N N . THR A 1 87 ? -20.687 0.151 13.728 1.00 90.12 87 THR A N 1
ATOM 683 C CA . THR A 1 87 ? -19.701 -0.839 14.179 1.00 90.12 87 THR A CA 1
ATOM 684 C C . THR A 1 87 ? -19.191 -0.471 15.577 1.00 90.12 87 THR A C 1
ATOM 686 O O . THR A 1 87 ? -19.042 0.713 15.888 1.00 90.12 87 THR A O 1
ATOM 689 N N . ARG A 1 88 ? -18.954 -1.475 16.431 1.00 90.38 88 ARG A N 1
ATOM 690 C CA . ARG A 1 88 ? -18.421 -1.268 17.784 1.00 90.38 88 ARG A CA 1
ATOM 691 C C . ARG A 1 88 ? -16.998 -0.731 17.702 1.00 90.38 88 ARG A C 1
ATOM 693 O O . ARG A 1 88 ? -16.248 -1.146 16.829 1.00 90.38 88 ARG A O 1
ATOM 700 N N . GLU A 1 89 ? -16.617 0.134 18.636 1.00 86.25 89 GLU A N 1
ATOM 701 C CA . GLU A 1 89 ? -15.251 0.676 18.688 1.00 86.25 89 GLU A CA 1
ATOM 702 C C . GLU A 1 89 ? -14.189 -0.426 18.826 1.00 86.25 89 GLU A C 1
ATOM 704 O O . GLU A 1 89 ? -13.136 -0.316 18.210 1.00 86.25 89 GLU A O 1
ATOM 709 N N . ASP A 1 90 ? -14.504 -1.520 19.530 1.00 87.50 90 ASP A N 1
ATOM 710 C CA . ASP A 1 90 ? -13.618 -2.685 19.698 1.00 87.50 90 ASP A CA 1
ATOM 711 C C . ASP A 1 90 ? -13.271 -3.388 18.371 1.00 87.50 90 ASP A C 1
ATOM 713 O O . ASP A 1 90 ? -12.214 -4.002 18.252 1.00 87.50 90 ASP A O 1
ATOM 717 N N . ASP A 1 91 ? -14.165 -3.302 17.381 1.00 87.06 91 ASP A N 1
ATOM 718 C CA . ASP A 1 91 ? -14.009 -3.945 16.072 1.00 87.06 91 ASP A CA 1
ATOM 719 C C . ASP A 1 91 ? -13.371 -2.994 15.039 1.00 87.06 91 ASP A C 1
ATOM 721 O O . ASP A 1 91 ? -13.131 -3.379 13.894 1.00 87.06 91 ASP A O 1
ATOM 725 N N . ILE A 1 92 ? -13.137 -1.727 15.408 1.00 90.25 92 ILE A N 1
ATOM 726 C CA . ILE A 1 92 ? -12.593 -0.708 14.512 1.00 90.25 92 ILE A CA 1
ATOM 727 C C . ILE A 1 92 ? -11.073 -0.676 14.631 1.00 90.25 92 ILE A C 1
ATOM 729 O O . ILE A 1 92 ? -10.498 -0.243 15.627 1.00 90.25 92 ILE A O 1
ATOM 733 N N . GLU A 1 93 ? -10.415 -1.054 13.544 1.00 89.69 93 GLU A N 1
ATOM 734 C CA . GLU A 1 93 ? -8.961 -1.010 13.453 1.00 89.69 93 GLU A CA 1
ATOM 735 C C . GLU A 1 93 ? -8.462 0.342 12.922 1.00 89.69 93 GLU A C 1
ATOM 737 O O . GLU A 1 93 ? -8.948 0.850 11.907 1.00 89.69 93 GLU A O 1
ATOM 742 N N . THR A 1 94 ? -7.445 0.904 13.579 1.00 89.56 94 THR A N 1
ATOM 743 C CA . THR A 1 94 ? -6.743 2.120 13.137 1.00 89.56 94 THR A CA 1
ATOM 744 C C . THR A 1 94 ? -5.247 1.866 13.051 1.00 89.56 94 THR A C 1
ATOM 746 O O . THR A 1 94 ? -4.667 1.284 13.967 1.00 89.56 94 THR A O 1
ATOM 749 N N . PHE A 1 95 ? -4.610 2.351 11.986 1.00 89.81 95 PHE A N 1
ATOM 750 C CA . PHE A 1 95 ? -3.203 2.068 11.701 1.00 89.81 95 PHE A CA 1
ATOM 751 C C . PHE A 1 95 ? -2.437 3.322 11.289 1.00 89.81 95 PHE A C 1
ATOM 753 O O . PHE A 1 95 ? -2.971 4.206 10.615 1.00 89.81 95 PHE A O 1
ATOM 760 N N . ILE A 1 96 ? -1.154 3.366 11.644 1.00 90.00 96 ILE A N 1
ATOM 761 C CA . ILE A 1 96 ? -0.184 4.300 11.071 1.00 90.00 96 ILE A CA 1
ATOM 762 C C . ILE A 1 96 ? 0.916 3.467 10.430 1.00 90.00 96 ILE A C 1
ATOM 764 O O . ILE A 1 96 ? 1.501 2.602 11.078 1.00 90.00 96 ILE A O 1
ATOM 768 N N . ILE A 1 97 ? 1.167 3.718 9.151 1.00 89.75 97 ILE A N 1
ATOM 769 C CA . ILE A 1 97 ? 2.092 2.933 8.339 1.00 89.75 97 ILE A CA 1
ATOM 770 C C . ILE A 1 97 ? 3.375 3.736 8.181 1.00 89.75 97 ILE A C 1
ATOM 772 O O . ILE A 1 97 ? 3.340 4.890 7.738 1.00 89.75 97 ILE A O 1
ATOM 776 N N . TYR A 1 98 ? 4.502 3.118 8.524 1.00 87.75 98 TYR A N 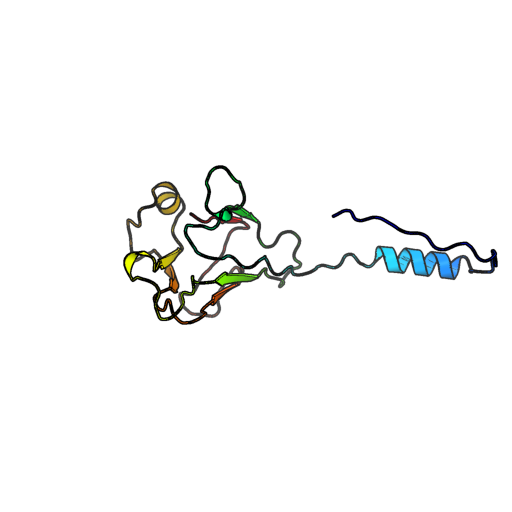1
ATOM 777 C CA . TYR A 1 98 ? 5.822 3.736 8.489 1.00 87.75 98 TYR A CA 1
ATOM 778 C C . TYR A 1 98 ? 6.740 3.029 7.491 1.00 87.75 98 TYR A C 1
ATOM 780 O O . TYR A 1 98 ? 6.707 1.810 7.362 1.00 87.75 98 TYR A O 1
ATOM 788 N N . ASN A 1 99 ? 7.594 3.799 6.818 1.00 85.88 99 ASN A N 1
ATOM 789 C CA . ASN A 1 99 ? 8.784 3.284 6.153 1.00 85.88 99 ASN A CA 1
ATOM 790 C C . ASN A 1 99 ? 9.929 3.274 7.162 1.00 85.88 99 ASN A C 1
ATOM 792 O O . ASN A 1 99 ? 10.248 4.311 7.756 1.00 85.88 99 ASN A O 1
ATOM 796 N N . VAL A 1 100 ? 10.515 2.098 7.339 1.00 85.19 100 VAL A N 1
ATOM 797 C CA . VAL A 1 100 ? 11.483 1.771 8.386 1.00 85.19 100 VAL A CA 1
ATOM 798 C C . VAL A 1 100 ? 12.692 1.063 7.780 1.00 85.19 100 VAL A C 1
ATOM 800 O O . VAL A 1 100 ? 12.648 0.619 6.631 1.00 85.19 100 VAL A O 1
ATOM 803 N N . SER A 1 101 ? 13.786 0.963 8.537 1.00 85.19 101 SER A N 1
ATOM 804 C CA . SER A 1 101 ? 14.940 0.172 8.100 1.00 85.19 101 SER A CA 1
ATOM 805 C C . SER A 1 101 ? 14.664 -1.332 8.215 1.00 85.19 101 SER A C 1
ATOM 807 O O . SER A 1 101 ? 13.693 -1.764 8.843 1.00 85.19 101 SER A O 1
ATOM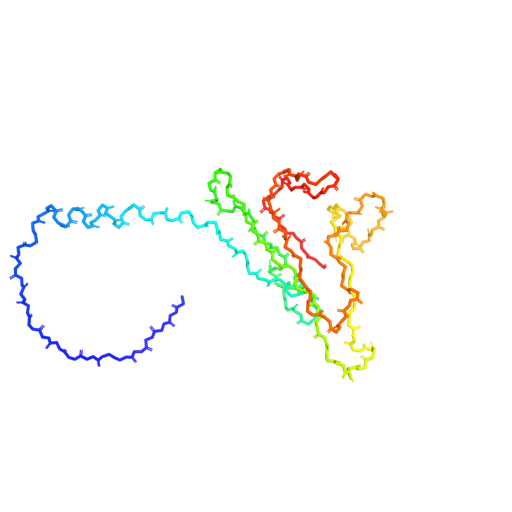 809 N N . LYS A 1 102 ? 15.547 -2.151 7.634 1.00 83.62 102 LYS A N 1
ATOM 810 C CA . LYS A 1 102 ? 15.436 -3.613 7.708 1.00 83.62 102 LYS A CA 1
ATOM 811 C C . LYS A 1 102 ? 15.458 -4.117 9.157 1.00 83.62 102 LYS A C 1
ATOM 813 O O . LYS A 1 102 ? 14.684 -4.995 9.517 1.00 83.62 102 LYS A O 1
ATOM 818 N N . GLU A 1 103 ? 16.303 -3.534 10.001 1.00 85.00 103 GLU A N 1
ATOM 819 C CA . GLU A 1 103 ? 16.452 -3.925 11.406 1.00 85.00 103 GLU A CA 1
ATOM 820 C C . GLU A 1 103 ? 15.161 -3.670 12.207 1.00 85.00 103 GLU A C 1
ATOM 822 O O . GLU A 1 103 ? 14.751 -4.483 13.042 1.00 85.00 103 GLU A O 1
ATOM 827 N N . GLU A 1 104 ? 14.491 -2.549 11.935 1.00 85.44 104 GLU A N 1
ATOM 828 C CA . GLU A 1 104 ? 13.215 -2.183 12.558 1.00 85.44 104 GLU A CA 1
ATOM 829 C C . GLU A 1 104 ? 12.049 -3.024 12.016 1.00 85.44 104 GLU A C 1
ATOM 831 O O . GLU A 1 104 ? 11.160 -3.401 12.782 1.00 85.44 104 GLU A O 1
ATOM 836 N N . TYR A 1 105 ? 12.078 -3.381 10.726 1.00 85.06 105 TYR A N 1
ATOM 837 C CA . TYR A 1 105 ? 11.131 -4.317 10.110 1.00 85.06 105 TYR A CA 1
ATOM 838 C C . TYR A 1 105 ? 11.216 -5.718 10.741 1.00 85.06 105 TYR A C 1
ATOM 840 O O . TYR A 1 105 ? 10.201 -6.298 11.145 1.00 85.06 105 TYR A O 1
ATOM 848 N N . ASP A 1 106 ? 12.433 -6.246 10.900 1.00 85.25 106 ASP A N 1
ATOM 849 C CA . ASP A 1 106 ? 12.661 -7.576 11.469 1.00 85.25 106 ASP A CA 1
ATOM 850 C C . ASP A 1 106 ? 12.223 -7.632 12.943 1.00 85.25 106 ASP A C 1
ATOM 852 O O . ASP A 1 106 ? 11.513 -8.557 13.353 1.00 85.25 106 ASP A O 1
ATOM 856 N N . SER A 1 107 ? 12.575 -6.605 13.726 1.00 87.25 107 SER A N 1
ATOM 857 C CA . SER A 1 107 ? 12.239 -6.505 15.154 1.00 87.25 107 SER A CA 1
ATOM 858 C C . SER A 1 107 ? 10.815 -6.015 15.448 1.00 87.25 107 SER A C 1
ATOM 860 O O . SER A 1 107 ? 10.382 -6.079 16.600 1.00 87.25 107 SER A O 1
ATOM 862 N N . CYS A 1 108 ? 10.082 -5.539 14.433 1.00 83.56 108 CYS A N 1
ATOM 863 C CA . CYS A 1 108 ? 8.761 -4.915 14.564 1.00 83.56 108 CYS A CA 1
ATOM 864 C C . CYS A 1 108 ? 8.733 -3.773 15.603 1.00 83.56 108 CYS A C 1
ATOM 866 O O . CYS A 1 108 ? 7.724 -3.532 16.272 1.00 83.56 108 CYS A O 1
ATOM 868 N N . ARG A 1 109 ? 9.860 -3.074 15.778 1.00 82.94 109 ARG A N 1
ATOM 869 C CA . ARG A 1 109 ? 10.007 -2.011 16.771 1.00 82.94 109 ARG A CA 1
ATOM 870 C C . ARG A 1 109 ? 10.677 -0.801 16.147 1.00 82.94 109 ARG A C 1
ATOM 872 O O . ARG A 1 109 ? 11.839 -0.852 15.762 1.00 82.94 109 ARG A O 1
ATOM 879 N N . ILE A 1 110 ? 9.955 0.314 16.147 1.00 81.88 110 ILE A N 1
ATOM 880 C CA . ILE A 1 110 ? 10.501 1.617 15.772 1.00 81.88 110 ILE A CA 1
ATOM 881 C C . ILE A 1 110 ? 11.367 2.094 16.940 1.00 81.88 110 ILE A C 1
ATOM 883 O O . ILE A 1 110 ? 10.866 2.439 18.011 1.00 81.88 110 ILE A O 1
ATOM 887 N N . THR A 1 111 ? 12.681 2.035 16.763 1.00 75.56 111 THR A N 1
ATOM 888 C CA . THR A 1 111 ? 13.659 2.483 17.764 1.00 75.56 111 THR A CA 1
ATOM 889 C C . THR A 1 111 ? 13.968 3.963 17.620 1.00 75.56 111 THR A C 1
ATOM 891 O O . THR A 1 111 ? 14.251 4.622 18.620 1.00 75.56 111 THR A O 1
ATOM 894 N N . ASN A 1 112 ? 13.851 4.502 16.403 1.00 70.19 112 ASN A N 1
ATOM 895 C CA . ASN A 1 112 ? 14.085 5.908 16.126 1.00 70.19 112 ASN A CA 1
ATOM 896 C C . ASN A 1 112 ? 12.942 6.523 15.303 1.00 70.19 112 ASN A C 1
ATOM 898 O O . ASN A 1 112 ? 12.945 6.533 14.072 1.00 70.19 112 ASN A O 1
ATOM 902 N N . SER A 1 113 ? 11.968 7.116 15.995 1.00 70.38 113 SER A N 1
ATOM 903 C CA . SER A 1 113 ? 10.836 7.792 15.347 1.00 70.38 113 SER A CA 1
ATOM 904 C C . SER A 1 113 ? 11.229 9.033 14.532 1.00 70.38 113 SER A C 1
ATOM 906 O O . SER A 1 113 ? 10.394 9.543 13.794 1.00 70.38 113 SER A O 1
ATOM 908 N N . ALA A 1 114 ? 12.468 9.534 14.641 1.00 68.25 114 ALA A N 1
ATOM 909 C CA . ALA A 1 114 ? 12.944 10.650 13.820 1.00 68.25 114 ALA A CA 1
ATOM 910 C C . ALA A 1 114 ? 13.359 10.210 12.404 1.00 68.25 114 ALA A C 1
ATOM 912 O O . ALA A 1 114 ? 13.358 11.028 11.485 1.00 68.25 114 ALA A O 1
ATOM 913 N N . THR A 1 115 ? 13.709 8.933 12.216 1.00 68.00 115 THR A N 1
ATOM 914 C CA . THR A 1 115 ? 14.081 8.366 10.909 1.00 68.00 115 THR A CA 1
ATOM 915 C C . THR A 1 115 ? 12.929 7.627 10.234 1.00 68.00 115 THR A C 1
ATOM 917 O O . THR A 1 115 ? 12.914 7.532 9.006 1.00 68.00 115 THR A O 1
ATOM 920 N N . ALA A 1 116 ? 11.951 7.144 11.007 1.00 73.88 116 ALA A N 1
ATOM 921 C CA . ALA A 1 116 ? 10.760 6.484 10.485 1.00 73.88 116 ALA A CA 1
ATOM 922 C C . ALA A 1 116 ? 9.857 7.483 9.743 1.00 73.88 116 ALA A C 1
ATOM 924 O O . ALA A 1 116 ? 9.316 8.426 10.324 1.00 73.88 116 ALA A O 1
ATOM 925 N N . ARG A 1 117 ? 9.672 7.280 8.435 1.00 82.00 117 ARG A N 1
ATOM 926 C CA . ARG A 1 117 ? 8.837 8.171 7.612 1.00 82.00 117 ARG A CA 1
ATOM 927 C C . ARG A 1 117 ? 7.400 7.675 7.603 1.00 82.00 117 ARG A C 1
ATOM 929 O O . ARG A 1 117 ? 7.158 6.505 7.336 1.00 82.00 117 ARG A O 1
ATOM 936 N N . THR A 1 118 ? 6.437 8.558 7.853 1.00 86.12 118 THR A N 1
ATOM 937 C CA . THR A 1 118 ? 5.012 8.193 7.786 1.00 86.12 118 THR A CA 1
ATOM 938 C C . THR A 1 118 ? 4.556 8.108 6.331 1.00 86.12 118 THR A C 1
ATOM 940 O O . THR A 1 118 ? 4.761 9.044 5.561 1.00 86.12 118 THR A O 1
ATOM 943 N N . ILE A 1 119 ? 3.930 6.993 5.965 1.00 87.62 119 ILE A N 1
ATOM 944 C CA . ILE A 1 119 ? 3.439 6.703 4.609 1.00 87.62 119 ILE A CA 1
ATOM 945 C C . ILE A 1 119 ? 1.954 6.982 4.502 1.00 87.62 119 ILE A C 1
ATOM 947 O O . ILE A 1 119 ? 1.494 7.619 3.557 1.00 87.62 119 ILE A O 1
ATOM 951 N N . ALA A 1 120 ? 1.212 6.507 5.494 1.00 89.44 120 ALA A N 1
ATOM 952 C CA . ALA A 1 120 ? -0.232 6.569 5.523 1.00 89.44 120 ALA A CA 1
ATOM 953 C C . ALA A 1 120 ? -0.720 6.602 6.969 1.00 89.44 120 ALA A C 1
ATOM 955 O O . ALA A 1 120 ? -0.120 6.006 7.865 1.00 89.44 120 ALA A O 1
ATOM 956 N N . VAL A 1 121 ? -1.828 7.309 7.178 1.00 91.75 121 VAL A N 1
ATOM 957 C CA . VAL A 1 121 ? -2.492 7.442 8.474 1.00 91.75 121 VAL A CA 1
ATOM 958 C C . VAL A 1 121 ? -3.953 7.049 8.285 1.00 91.75 121 VAL A C 1
ATOM 960 O O . VAL A 1 121 ? -4.733 7.770 7.658 1.00 91.75 121 VAL A O 1
ATOM 963 N N . CYS A 1 122 ? -4.324 5.891 8.817 1.00 91.81 122 CYS A N 1
ATOM 964 C CA . CYS A 1 122 ? -5.680 5.358 8.787 1.00 91.81 122 CYS A CA 1
ATOM 965 C C . CYS A 1 122 ? -6.386 5.676 10.115 1.00 91.81 122 CYS A C 1
ATOM 967 O O . CYS A 1 122 ? -6.620 4.795 10.937 1.00 91.81 122 CYS A O 1
ATOM 969 N N . ASP A 1 123 ? -6.696 6.960 10.329 1.00 91.50 123 ASP A N 1
ATOM 970 C CA . ASP A 1 123 ? -7.361 7.486 11.534 1.00 91.50 123 ASP A CA 1
ATOM 971 C C . ASP A 1 123 ? -8.878 7.691 11.367 1.00 91.50 123 ASP A C 1
ATOM 973 O O . ASP A 1 123 ? -9.587 7.974 12.333 1.00 91.50 123 ASP A O 1
ATOM 977 N N . LYS A 1 124 ? -9.388 7.612 10.130 1.00 90.88 124 LYS A N 1
ATOM 978 C CA . LYS A 1 124 ? -10.797 7.867 9.790 1.00 90.88 124 LYS A CA 1
ATOM 979 C C . LYS A 1 124 ? -11.490 6.579 9.325 1.00 90.88 124 LYS A C 1
ATOM 981 O O . LYS A 1 124 ? -11.581 6.363 8.121 1.00 90.88 124 LYS A O 1
ATOM 986 N N . PRO A 1 125 ? -12.045 5.767 10.240 1.00 89.00 125 PRO A N 1
ATOM 987 C CA . PRO A 1 125 ? -12.618 4.457 9.909 1.00 89.00 125 PRO A CA 1
ATOM 988 C C . PRO A 1 125 ? -13.925 4.534 9.107 1.00 89.00 125 PRO A C 1
ATOM 990 O O . PRO A 1 125 ? -14.298 3.582 8.436 1.00 89.00 125 PRO A O 1
ATOM 993 N N . PHE A 1 126 ? -14.634 5.665 9.142 1.00 90.56 126 PHE A N 1
ATOM 994 C CA . PHE A 1 126 ? -15.915 5.838 8.437 1.00 90.56 126 PHE A CA 1
ATOM 995 C C . PHE A 1 126 ? -15.775 6.479 7.052 1.00 90.56 126 PHE A C 1
ATOM 997 O O . PHE A 1 126 ? -16.780 6.833 6.432 1.00 90.56 126 PHE A O 1
ATOM 1004 N N . LEU A 1 127 ? -14.542 6.703 6.594 1.00 89.88 127 LEU A N 1
ATOM 1005 C CA . LEU A 1 127 ? -14.255 7.335 5.316 1.00 89.88 127 LEU A CA 1
ATOM 1006 C C . LEU A 1 127 ? -13.387 6.393 4.488 1.00 89.88 127 LEU A C 1
ATOM 1008 O O . LEU A 1 127 ? -12.343 5.951 4.958 1.00 89.88 127 LEU A O 1
ATOM 1012 N N . ASN A 1 128 ? -13.783 6.126 3.245 1.00 88.00 128 ASN A N 1
ATOM 1013 C CA . ASN A 1 128 ? -12.916 5.386 2.340 1.00 88.00 128 ASN A CA 1
ATOM 1014 C C . ASN A 1 128 ? -11.702 6.259 1.991 1.00 88.00 128 ASN A C 1
ATOM 1016 O O . ASN A 1 128 ? -11.853 7.312 1.367 1.00 88.00 128 ASN A O 1
ATOM 1020 N N . ARG A 1 129 ? -10.511 5.844 2.424 1.00 91.81 129 ARG A N 1
ATOM 1021 C CA . ARG A 1 129 ? -9.251 6.544 2.170 1.00 91.81 129 ARG A CA 1
ATOM 1022 C C . ARG A 1 129 ? -8.231 5.552 1.632 1.00 91.81 129 ARG A C 1
ATOM 1024 O O . ARG A 1 129 ? -8.083 4.457 2.167 1.00 91.81 129 ARG A O 1
ATOM 1031 N N . TYR A 1 130 ? -7.493 5.975 0.615 1.00 93.50 130 TYR A N 1
ATOM 1032 C CA . TYR A 1 130 ? -6.359 5.234 0.090 1.00 93.50 130 TYR A CA 1
ATOM 1033 C C . TYR A 1 130 ? -5.176 6.166 -0.172 1.00 93.50 130 TYR A C 1
ATOM 1035 O O . TYR A 1 130 ? -5.344 7.375 -0.350 1.00 93.50 130 TYR A O 1
ATOM 1043 N N . TYR A 1 131 ? -3.980 5.590 -0.184 1.00 92.44 131 TYR A N 1
ATOM 1044 C CA . TYR A 1 131 ? -2.719 6.276 -0.429 1.00 92.44 131 TYR A CA 1
ATOM 1045 C C . TYR A 1 131 ? -2.005 5.607 -1.595 1.00 92.44 131 TYR A C 1
ATOM 1047 O O . TYR A 1 131 ? -1.744 4.408 -1.554 1.00 92.44 131 TYR A O 1
ATOM 1055 N N . THR A 1 132 ? -1.680 6.372 -2.633 1.00 90.75 132 THR A N 1
ATOM 1056 C CA . THR A 1 132 ? -0.936 5.855 -3.784 1.00 90.75 132 THR A CA 1
ATOM 1057 C C . THR A 1 132 ? 0.558 6.055 -3.571 1.00 90.75 132 THR A C 1
ATOM 1059 O O . THR A 1 132 ? 1.026 7.180 -3.388 1.00 90.75 132 THR A O 1
ATOM 1062 N N . ILE A 1 133 ? 1.312 4.964 -3.637 1.00 88.94 133 ILE A N 1
ATOM 1063 C CA . ILE A 1 133 ? 2.773 4.962 -3.611 1.00 88.94 133 ILE A CA 1
ATOM 1064 C C . ILE A 1 133 ? 3.268 4.722 -5.031 1.00 88.94 133 ILE A C 1
ATOM 1066 O O . ILE A 1 133 ? 2.722 3.900 -5.761 1.00 88.94 133 ILE A O 1
ATOM 1070 N N . THR A 1 134 ? 4.300 5.458 -5.432 1.00 87.56 134 THR A N 1
ATOM 1071 C CA . THR A 1 134 ? 4.993 5.268 -6.711 1.00 87.56 134 THR A CA 1
ATOM 1072 C C . THR A 1 134 ? 6.443 4.900 -6.438 1.00 87.56 134 THR A C 1
ATOM 1074 O O . THR A 1 134 ? 7.136 5.640 -5.736 1.00 87.56 134 THR A O 1
ATOM 1077 N N . PHE A 1 135 ? 6.909 3.796 -7.018 1.00 87.00 135 PHE A N 1
ATOM 1078 C CA . PHE A 1 135 ? 8.262 3.272 -6.817 1.00 87.00 135 PHE A CA 1
ATOM 1079 C C . PHE A 1 135 ? 9.264 3.965 -7.731 1.00 87.00 135 PHE A C 1
ATOM 1081 O O . PHE A 1 135 ? 9.787 3.385 -8.678 1.00 87.00 135 PHE A O 1
ATOM 1088 N N . ARG A 1 136 ? 9.517 5.239 -7.445 1.00 85.62 136 ARG A N 1
ATOM 1089 C CA . ARG A 1 136 ? 10.516 6.053 -8.141 1.00 85.62 136 ARG A CA 1
ATOM 1090 C C . ARG A 1 136 ? 11.742 6.281 -7.249 1.00 85.62 136 ARG A C 1
ATOM 1092 O O . ARG A 1 136 ? 11.586 6.383 -6.030 1.00 85.62 136 ARG A O 1
ATOM 1099 N N . PRO A 1 137 ? 12.936 6.448 -7.838 1.00 81.00 137 PRO A N 1
ATOM 1100 C CA . PRO A 1 137 ? 14.165 6.663 -7.077 1.00 81.00 137 PRO A CA 1
ATOM 1101 C C . PRO A 1 137 ? 14.143 7.968 -6.278 1.00 81.00 137 PRO A C 1
ATOM 1103 O O . PRO A 1 137 ? 14.589 8.000 -5.136 1.00 81.00 137 PRO A O 1
ATOM 1106 N N . PHE A 1 138 ? 13.561 9.027 -6.844 1.00 80.81 138 PHE A N 1
ATOM 1107 C CA . PHE A 1 138 ? 13.521 10.344 -6.216 1.00 80.81 138 PHE A CA 1
ATOM 1108 C C . PHE A 1 138 ? 12.117 10.920 -6.225 1.00 80.81 138 PHE A C 1
ATOM 1110 O O . PHE A 1 138 ? 11.377 10.810 -7.203 1.00 80.81 138 PHE A O 1
ATOM 1117 N N . THR A 1 139 ? 11.753 11.578 -5.132 1.00 81.38 139 THR A N 1
ATOM 1118 C CA . THR A 1 139 ? 10.475 12.267 -4.982 1.00 81.38 139 THR A CA 1
ATOM 1119 C C . THR A 1 139 ? 10.616 13.778 -5.175 1.00 81.38 139 THR A C 1
ATOM 1121 O O . THR A 1 139 ? 11.501 14.379 -4.577 1.00 81.38 139 THR A O 1
ATOM 1124 N N . PRO A 1 140 ? 9.735 14.434 -5.957 1.00 80.00 140 PRO A N 1
ATOM 1125 C CA . PRO A 1 140 ? 9.708 15.890 -6.037 1.00 80.00 140 PRO A CA 1
ATOM 1126 C C . PRO A 1 140 ? 9.245 16.540 -4.723 1.00 80.00 140 PRO A C 1
ATOM 1128 O O . PRO A 1 140 ? 9.450 17.733 -4.532 1.00 80.00 140 PRO A O 1
ATOM 1131 N N . GLN A 1 141 ? 8.627 15.777 -3.814 1.00 79.94 141 GLN A N 1
ATOM 1132 C CA . GLN A 1 141 ? 8.272 16.268 -2.486 1.00 79.94 141 GLN A CA 1
ATOM 1133 C C . GLN A 1 141 ? 9.537 16.363 -1.615 1.00 79.94 141 GLN A C 1
ATOM 1135 O O . GLN A 1 141 ? 10.145 15.320 -1.361 1.00 79.94 141 GLN A O 1
ATOM 1140 N N . PRO A 1 142 ? 9.919 17.550 -1.104 1.00 73.75 142 PRO A N 1
ATOM 1141 C CA . PRO A 1 142 ? 11.059 17.675 -0.200 1.00 73.75 142 PRO A CA 1
ATOM 1142 C C . PRO A 1 142 ? 10.836 16.813 1.050 1.00 73.75 142 PRO A C 1
ATOM 1144 O O . PRO A 1 142 ? 9.805 16.923 1.712 1.00 73.75 142 PRO A O 1
ATOM 1147 N N . GLY A 1 143 ? 11.782 15.914 1.337 1.00 70.62 143 GLY A N 1
ATOM 1148 C CA . GLY A 1 143 ? 11.680 14.948 2.438 1.00 70.62 143 GLY A CA 1
ATOM 1149 C C . GLY A 1 143 ? 10.688 13.797 2.214 1.00 70.62 143 GLY A C 1
ATOM 1150 O O . GLY A 1 143 ? 10.405 13.052 3.151 1.00 70.62 143 GLY A O 1
ATOM 1151 N N . GLY A 1 144 ? 10.141 13.637 1.005 1.00 72.38 144 GLY A N 1
ATOM 1152 C CA . GLY A 1 144 ? 9.234 12.533 0.681 1.00 72.38 144 GLY A CA 1
ATOM 1153 C C . GLY A 1 144 ? 9.949 11.183 0.539 1.00 72.38 144 GLY A C 1
ATOM 1154 O O . GLY A 1 144 ? 11.115 11.031 0.884 1.00 72.38 144 GLY A O 1
ATOM 1155 N N . LEU A 1 145 ? 9.242 10.170 0.045 1.00 79.44 145 LEU A N 1
ATOM 1156 C CA . LEU A 1 145 ? 9.754 8.797 -0.036 1.00 79.44 145 LEU A CA 1
ATOM 1157 C C . LEU A 1 145 ? 10.724 8.586 -1.198 1.00 79.44 145 LEU A C 1
ATOM 1159 O O . LEU A 1 145 ? 10.412 8.924 -2.338 1.00 79.44 145 LEU A O 1
ATOM 1163 N N . GLU A 1 146 ? 11.867 7.979 -0.898 1.00 78.25 146 GLU A N 1
ATOM 1164 C CA . GLU A 1 146 ? 12.885 7.582 -1.871 1.00 78.25 146 GLU A CA 1
ATOM 1165 C C . GLU A 1 146 ? 12.989 6.057 -1.857 1.00 78.25 146 GLU A C 1
ATOM 1167 O O . GLU A 1 146 ? 13.098 5.455 -0.786 1.00 78.25 146 GLU A O 1
ATOM 1172 N N . PHE A 1 147 ? 12.918 5.436 -3.035 1.00 77.19 147 PHE A N 1
ATOM 1173 C CA . PHE A 1 147 ? 12.980 3.985 -3.188 1.00 77.19 147 PHE A CA 1
ATOM 1174 C C . PHE A 1 147 ? 14.224 3.593 -3.980 1.00 77.19 147 PHE A C 1
ATOM 1176 O O . PHE A 1 147 ? 14.317 3.864 -5.173 1.00 77.19 147 PHE A O 1
ATOM 1183 N N . SER A 1 148 ? 15.159 2.906 -3.325 1.00 69.44 148 SER A N 1
ATOM 1184 C CA . SER A 1 148 ? 16.410 2.456 -3.957 1.00 69.44 148 SER A CA 1
ATOM 1185 C C . SER A 1 148 ? 16.412 0.974 -4.348 1.00 69.44 148 SER A C 1
ATOM 1187 O O . SER A 1 148 ? 17.378 0.512 -4.949 1.00 69.44 148 SER A O 1
ATOM 1189 N N . GLY A 1 149 ? 15.370 0.210 -3.996 1.00 75.12 149 GLY A N 1
ATOM 1190 C CA . GLY A 1 149 ? 15.319 -1.245 -4.173 1.00 75.12 149 GLY A CA 1
ATOM 1191 C C . GLY A 1 149 ? 14.129 -1.729 -5.013 1.00 75.12 149 GLY A C 1
ATOM 1192 O O . GLY A 1 149 ? 13.116 -1.034 -5.081 1.00 75.12 149 GLY A O 1
ATOM 1193 N N . PRO A 1 150 ? 14.222 -2.929 -5.618 1.00 78.44 150 PRO A N 1
ATOM 1194 C CA . PRO A 1 150 ? 13.164 -3.516 -6.442 1.00 78.44 150 PRO A CA 1
ATOM 1195 C C . PRO A 1 150 ? 12.154 -4.352 -5.636 1.00 78.44 150 PRO A C 1
ATOM 1197 O O . PRO A 1 150 ? 11.410 -5.132 -6.218 1.00 78.44 150 PRO A O 1
ATOM 1200 N N . VAL A 1 151 ? 12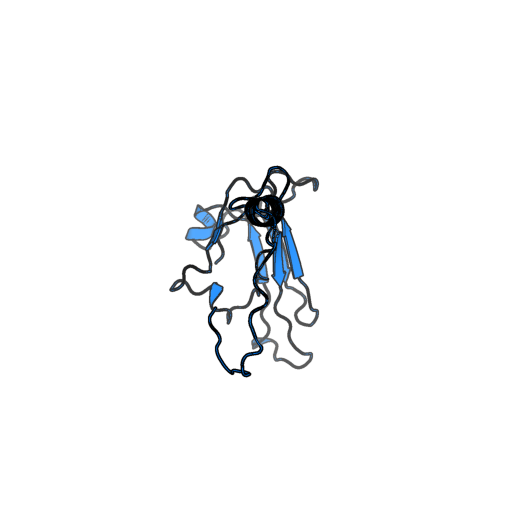.137 -4.243 -4.303 1.00 84.06 151 VAL A N 1
ATOM 1201 C CA . VAL A 1 151 ? 11.287 -5.074 -3.437 1.00 84.06 151 VAL A CA 1
ATOM 1202 C C . VAL A 1 151 ? 10.613 -4.212 -2.376 1.00 84.06 151 VAL A C 1
ATOM 1204 O O . VAL A 1 151 ? 11.280 -3.450 -1.676 1.00 84.06 151 VAL A O 1
ATOM 1207 N N . LEU A 1 152 ? 9.298 -4.373 -2.239 1.00 85.31 152 LEU A N 1
ATOM 1208 C CA . LEU A 1 152 ? 8.497 -3.873 -1.129 1.00 85.31 152 LEU A CA 1
ATOM 1209 C C . LEU A 1 152 ? 8.211 -5.027 -0.161 1.00 85.31 152 LEU A C 1
ATOM 1211 O O . LEU A 1 152 ? 7.689 -6.063 -0.564 1.00 85.31 152 LEU A O 1
ATOM 1215 N N . MET A 1 153 ? 8.520 -4.826 1.118 1.00 84.75 153 MET A N 1
ATOM 1216 C CA . MET A 1 153 ? 8.222 -5.775 2.192 1.00 84.75 153 MET A CA 1
ATOM 1217 C C . MET A 1 153 ? 7.235 -5.147 3.173 1.00 84.75 153 MET A C 1
ATOM 1219 O O . MET A 1 153 ? 7.360 -3.968 3.508 1.00 84.75 153 MET A O 1
ATOM 1223 N N . MET A 1 154 ? 6.253 -5.925 3.624 1.00 87.50 154 MET A N 1
ATOM 1224 C CA . MET A 1 154 ? 5.192 -5.476 4.530 1.00 87.50 154 MET A CA 1
ATOM 1225 C C . MET A 1 154 ? 5.023 -6.451 5.690 1.00 87.50 154 MET A C 1
ATOM 1227 O O . MET A 1 154 ? 5.374 -7.625 5.570 1.00 87.50 154 MET A O 1
ATOM 1231 N N . LYS A 1 155 ? 4.563 -5.947 6.834 1.00 79.44 155 LYS A N 1
ATOM 1232 C CA . LYS A 1 155 ? 4.350 -6.711 8.062 1.00 79.44 155 LYS A CA 1
ATOM 1233 C C . LYS A 1 155 ? 3.333 -6.004 8.943 1.00 79.44 155 LYS A C 1
ATOM 1235 O O . LYS A 1 155 ? 3.270 -4.756 8.850 1.00 79.44 155 LYS A O 1
#

Foldseek 3Di:
DDDDDDDDDDDDDPDDDCDPVNVVVVVVVVVPPPDLPLDADEEAEPDPPDCLPPPVDPNLKDFWPVPHDPPRWYKYKYKYAADAPPDDPVPQDWDWDWDDDPVCVVVVHDPDPVPTHTQDGRPDRHDTDMGMDIQAQDDPPVVDDGHPDRMHGDD

InterPro domains:
  IPR001799 Ephrin receptor-binding domain [PF00812] (39-148)
  IPR001799 Ephrin receptor-binding domain [PR01347] (44-58)
  IPR001799 Ephrin receptor-binding domain [PR01347] (93-108)
  IPR001799 Ephrin receptor-binding domain [PR01347] (130-142)
  IPR001799 Ephrin receptor-binding domain [PS51551] (39-155)
  IPR008972 Cupredoxin [G3DSA:2.60.40.420] (36-149)
  IPR008972 Cupredoxin [SSF49503] (40-148)
  IPR031328 Ephrin [PTHR11304] (29-147)

Organism: NCBI:txid334625